Protein AF-A0A7X6A7A9-F1 (afdb_monomer_lite)

Structure (mmCIF, N/CA/C/O backbone):
data_AF-A0A7X6A7A9-F1
#
_entry.id   AF-A0A7X6A7A9-F1
#
loop_
_atom_site.group_PDB
_atom_site.id
_atom_site.type_symbol
_atom_site.label_atom_id
_atom_site.label_alt_id
_atom_site.label_comp_id
_atom_site.label_asym_id
_atom_site.label_entity_id
_atom_site.label_seq_id
_atom_site.pdbx_PDB_ins_code
_atom_site.Cartn_x
_atom_si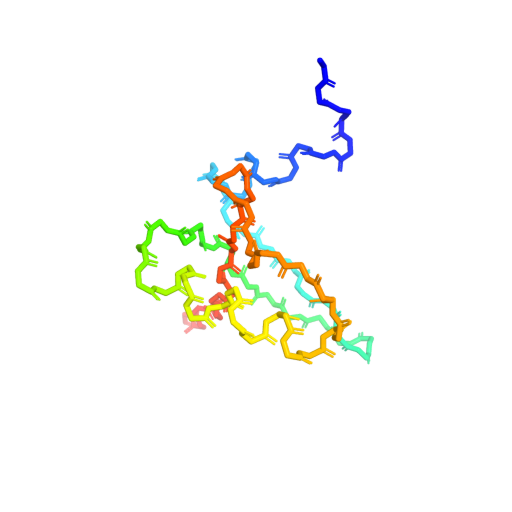te.Cartn_y
_atom_site.Cartn_z
_atom_site.occupancy
_atom_site.B_iso_or_equiv
_atom_site.auth_seq_id
_atom_site.auth_comp_id
_atom_site.auth_asym_id
_atom_site.auth_atom_id
_atom_site.pdbx_PDB_model_num
ATOM 1 N N . ASP A 1 1 ? -8.379 5.174 -20.274 1.00 59.31 1 ASP A N 1
ATOM 2 C CA . ASP A 1 1 ? -9.354 5.296 -19.171 1.00 59.31 1 ASP A CA 1
ATOM 3 C C . ASP A 1 1 ? -9.149 4.212 -18.127 1.00 59.31 1 ASP A C 1
ATOM 5 O O . ASP A 1 1 ? -9.300 3.035 -18.437 1.00 59.31 1 ASP A O 1
ATOM 9 N N . VAL A 1 2 ? -8.760 4.584 -16.905 1.00 60.59 2 VAL A N 1
ATOM 10 C CA . VAL A 1 2 ? -8.691 3.646 -15.773 1.00 60.59 2 VAL A CA 1
ATOM 11 C C . VAL A 1 2 ? -10.087 3.593 -15.141 1.00 60.59 2 VAL A C 1
ATOM 13 O O . VAL A 1 2 ? -10.587 4.642 -14.734 1.00 60.59 2 VAL A O 1
ATOM 16 N N . PRO A 1 3 ? -10.750 2.424 -15.070 1.00 69.81 3 PRO A N 1
ATOM 17 C CA . PRO A 1 3 ? -12.101 2.321 -14.522 1.00 69.81 3 PRO A CA 1
ATOM 18 C C . PRO A 1 3 ? -12.213 2.940 -13.122 1.00 69.81 3 PRO A C 1
ATOM 20 O O . PRO A 1 3 ? -11.289 2.801 -12.324 1.00 69.81 3 PRO A O 1
ATOM 23 N N . LEU A 1 4 ? -13.355 3.558 -12.794 1.00 62.31 4 LEU A N 1
ATOM 24 C CA . LEU A 1 4 ? -13.606 4.214 -11.493 1.00 62.31 4 LEU A CA 1
ATOM 25 C C . LEU A 1 4 ? -13.284 3.318 -10.280 1.00 62.31 4 LEU A C 1
ATOM 27 O O . LEU A 1 4 ? -12.790 3.791 -9.267 1.00 62.31 4 LEU A O 1
ATOM 31 N N . TRP A 1 5 ? -13.485 2.003 -10.400 1.00 66.31 5 TRP A N 1
ATOM 32 C CA . TRP A 1 5 ? -13.187 1.024 -9.346 1.00 66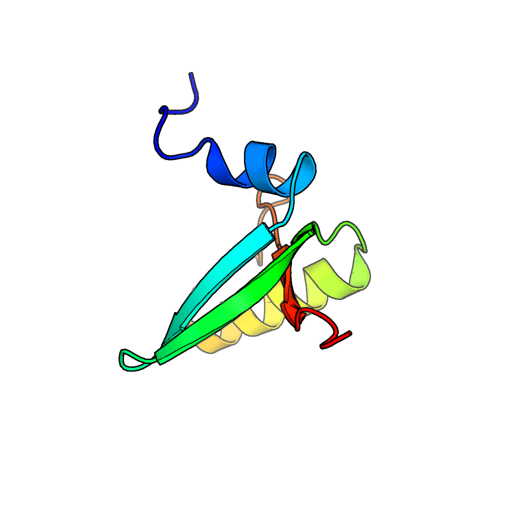.31 5 TRP A CA 1
ATOM 33 C C . TRP A 1 5 ? -11.687 0.723 -9.147 1.00 66.31 5 TRP A C 1
ATOM 35 O O . TRP A 1 5 ? -11.322 0.014 -8.212 1.00 66.31 5 TRP A O 1
ATOM 45 N N . LYS A 1 6 ? -10.807 1.249 -10.008 1.00 68.75 6 LYS A N 1
ATOM 46 C CA . LYS A 1 6 ? -9.340 1.142 -9.916 1.00 68.75 6 LYS A CA 1
ATOM 47 C C . LYS A 1 6 ? -8.666 2.469 -9.533 1.00 68.75 6 LYS A C 1
ATOM 49 O O . LYS A 1 6 ? -7.464 2.602 -9.731 1.00 68.75 6 LYS A O 1
ATOM 54 N N . GLN A 1 7 ? -9.411 3.440 -8.999 1.00 86.69 7 GLN A N 1
ATOM 55 C CA . GLN A 1 7 ? -8.860 4.741 -8.585 1.00 86.69 7 GLN A CA 1
ATOM 56 C C . GLN A 1 7 ? -8.206 4.716 -7.196 1.00 86.69 7 GLN A C 1
ATOM 58 O O . GLN A 1 7 ? -7.362 5.561 -6.909 1.00 86.69 7 GLN A O 1
ATOM 63 N N . TRP A 1 8 ? -8.501 3.700 -6.375 1.00 91.94 8 TRP A N 1
ATOM 64 C CA . TRP A 1 8 ? -7.984 3.588 -5.006 1.00 91.94 8 TRP A CA 1
ATOM 65 C C . TRP A 1 8 ? -6.459 3.760 -4.856 1.00 91.94 8 TRP A C 1
ATOM 67 O O . TRP A 1 8 ? -6.053 4.311 -3.836 1.00 91.94 8 TRP A O 1
ATOM 77 N N . PRO A 1 9 ? -5.577 3.347 -5.801 1.00 93.12 9 PRO A N 1
ATOM 78 C CA . PRO A 1 9 ? -4.143 3.587 -5.654 1.00 93.12 9 PRO A CA 1
ATOM 79 C C . PRO A 1 9 ? -3.808 5.080 -5.644 1.00 93.12 9 PRO A C 1
ATOM 81 O O . PRO A 1 9 ? -2.925 5.502 -4.904 1.00 93.12 9 PRO A O 1
ATOM 84 N N . HIS A 1 10 ? -4.517 5.882 -6.441 1.00 93.31 10 HIS A N 1
ATOM 85 C CA . HIS A 1 10 ? -4.355 7.333 -6.471 1.00 93.31 10 HIS A CA 1
ATOM 86 C C . HIS A 1 10 ? -4.918 7.965 -5.195 1.00 93.31 10 HIS A C 1
ATOM 88 O O . HIS A 1 10 ? -4.218 8.733 -4.540 1.00 93.31 10 HIS A O 1
ATOM 94 N N . GLU A 1 11 ? -6.117 7.550 -4.777 1.00 93.75 11 GLU A N 1
ATOM 95 C CA . GLU A 1 11 ? -6.734 7.991 -3.517 1.00 93.75 11 GLU A CA 1
ATOM 96 C C . GLU A 1 11 ? -5.834 7.681 -2.311 1.00 93.75 11 GLU A C 1
ATOM 98 O O . GLU A 1 11 ? -5.673 8.516 -1.433 1.00 93.75 11 GLU A O 1
ATOM 103 N N . ALA A 1 12 ? -5.179 6.517 -2.288 1.00 94.69 12 ALA A N 1
ATOM 104 C CA . ALA A 1 12 ? -4.262 6.121 -1.221 1.00 94.69 12 ALA A CA 1
ATOM 105 C C . ALA A 1 12 ? -2.969 6.955 -1.181 1.00 94.69 12 ALA A C 1
ATOM 107 O O . ALA A 1 12 ? -2.361 7.091 -0.118 1.00 94.69 12 ALA A O 1
ATOM 108 N N . VAL A 1 13 ? -2.526 7.493 -2.323 1.00 95.62 13 VAL A N 1
ATOM 109 C CA . VAL A 1 13 ? -1.394 8.433 -2.378 1.00 95.62 13 VAL A CA 1
ATOM 110 C C . VAL A 1 13 ? -1.805 9.799 -1.821 1.00 95.62 13 VAL A C 1
ATOM 112 O O . VAL A 1 13 ? -1.014 10.418 -1.110 1.00 95.62 13 VAL A O 1
ATOM 115 N N . GLU A 1 14 ? -3.032 10.246 -2.095 1.00 95.81 14 GLU A N 1
ATOM 116 C CA . GLU A 1 14 ? -3.580 11.500 -1.562 1.00 95.81 14 GLU A CA 1
ATOM 117 C C . GLU A 1 14 ? -3.894 11.401 -0.057 1.00 95.81 14 GLU A C 1
ATOM 119 O O . GLU A 1 14 ? -3.473 12.245 0.737 1.00 95.81 14 GLU A O 1
ATOM 124 N N . ASP A 1 15 ? -4.589 10.340 0.353 1.00 95.38 15 ASP A N 1
ATOM 125 C CA . ASP A 1 15 ? -4.952 10.022 1.730 1.00 95.38 15 ASP A CA 1
ATOM 126 C C . ASP A 1 15 ? -4.889 8.510 1.977 1.00 95.38 15 ASP A C 1
ATOM 128 O O . ASP A 1 15 ? -5.808 7.745 1.693 1.00 95.38 15 ASP A O 1
ATOM 132 N N . GLY A 1 16 ? -3.791 8.071 2.587 1.00 94.69 16 GLY A N 1
ATOM 133 C CA . GLY A 1 16 ? -3.544 6.653 2.836 1.00 94.69 16 GLY A CA 1
ATOM 134 C C . GLY A 1 16 ? -4.451 5.993 3.878 1.00 94.69 16 GLY A C 1
ATOM 135 O O . GLY A 1 16 ? -4.239 4.817 4.171 1.00 94.69 16 GLY A O 1
ATOM 136 N N . ARG A 1 17 ? -5.413 6.683 4.507 1.00 96.25 17 ARG A N 1
ATOM 137 C CA . ARG A 1 17 ? -6.301 6.046 5.497 1.00 96.25 17 ARG A CA 1
ATOM 138 C C . ARG A 1 17 ? -7.054 4.871 4.873 1.00 96.25 17 ARG A C 1
ATOM 140 O O . ARG A 1 17 ? -7.689 4.990 3.835 1.00 96.25 17 ARG A O 1
ATOM 147 N N . SER A 1 18 ? -6.997 3.718 5.531 1.00 95.12 18 SER A N 1
ATOM 148 C CA . SER A 1 18 ? -7.574 2.476 5.018 1.00 95.12 18 SER A CA 1
ATOM 149 C C . SER A 1 18 ? -8.106 1.595 6.142 1.00 95.12 18 SER A C 1
ATOM 151 O O . SER A 1 18 ? -7.744 1.744 7.311 1.00 95.12 18 SER A O 1
ATOM 153 N N . VAL A 1 19 ? -8.978 0.657 5.774 1.00 95.19 19 VAL A N 1
ATOM 154 C CA . VAL A 1 19 ? -9.446 -0.407 6.662 1.00 95.19 19 VAL A CA 1
ATOM 155 C C . VAL A 1 19 ? -9.115 -1.746 6.023 1.00 95.19 19 VAL A C 1
ATOM 157 O O . VAL A 1 19 ? -9.707 -2.123 5.012 1.00 95.19 19 VAL A O 1
ATOM 160 N N . LEU A 1 20 ? -8.195 -2.487 6.634 1.00 94.00 20 LEU A N 1
ATOM 161 C CA . LEU A 1 20 ? -7.919 -3.870 6.274 1.00 94.00 20 LEU A CA 1
ATOM 162 C C . LEU A 1 20 ? -8.923 -4.787 6.980 1.00 94.00 20 LEU A C 1
ATOM 164 O O . LEU A 1 20 ? -9.137 -4.679 8.188 1.00 94.00 20 LEU A O 1
ATOM 168 N N . ARG A 1 21 ? -9.521 -5.727 6.242 1.00 95.69 21 ARG A N 1
ATOM 169 C CA . ARG A 1 21 ? -10.392 -6.758 6.812 1.00 95.69 21 ARG A CA 1
ATOM 170 C C . ARG A 1 21 ? -9.787 -8.144 6.616 1.00 95.69 21 ARG A C 1
ATOM 172 O O . ARG A 1 21 ? -9.621 -8.577 5.483 1.00 95.69 21 ARG A O 1
ATOM 179 N N . VAL A 1 22 ? -9.527 -8.846 7.717 1.00 94.38 22 VAL A N 1
ATOM 180 C CA . VAL A 1 22 ? -9.030 -10.235 7.739 1.00 94.38 22 VAL A CA 1
A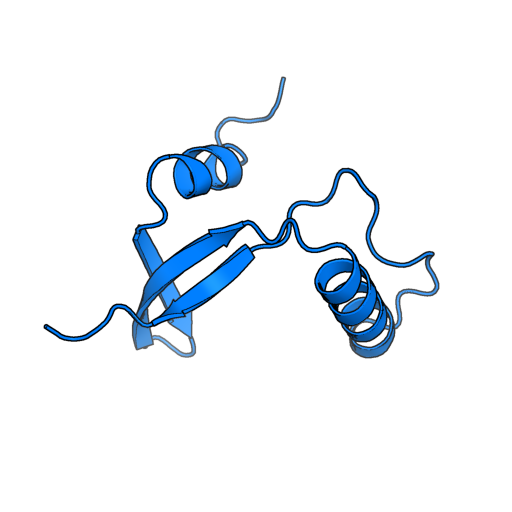TOM 181 C C . VAL A 1 22 ? -9.900 -11.029 8.705 1.00 94.38 22 VAL A C 1
ATOM 183 O O . VAL A 1 22 ? -10.149 -10.566 9.816 1.00 94.38 22 VAL A O 1
ATOM 186 N N . ASP A 1 23 ? -10.426 -12.174 8.269 1.00 95.62 23 ASP A N 1
ATOM 187 C CA . ASP A 1 23 ? -11.264 -13.071 9.084 1.00 95.62 23 ASP A CA 1
ATOM 188 C C . ASP A 1 23 ? -12.406 -12.359 9.833 1.00 95.62 23 ASP A C 1
ATOM 190 O O . ASP A 1 23 ? -12.687 -12.597 11.005 1.00 95.62 23 ASP A O 1
ATOM 194 N N . GLY A 1 24 ? -13.050 -11.403 9.155 1.00 94.81 24 GLY A N 1
ATOM 195 C CA . GLY A 1 24 ? -14.148 -10.603 9.710 1.00 94.81 24 GLY A CA 1
ATOM 196 C C . GLY A 1 24 ? -13.724 -9.493 10.681 1.00 94.81 24 GLY A C 1
ATOM 197 O O . GLY A 1 24 ? -14.554 -8.651 11.027 1.00 94.81 24 GLY A O 1
ATOM 198 N N . ARG A 1 25 ? -12.447 -9.423 11.069 1.00 95.69 25 ARG A N 1
ATOM 199 C CA . ARG A 1 25 ? -11.883 -8.355 11.906 1.00 95.69 25 ARG A CA 1
ATOM 200 C C . ARG A 1 25 ? -11.453 -7.175 11.046 1.00 95.69 25 ARG A C 1
ATOM 202 O O . ARG A 1 25 ? -10.953 -7.366 9.940 1.00 95.69 25 ARG A O 1
ATOM 209 N N . ARG A 1 26 ? -11.664 -5.958 11.552 1.00 95.44 26 ARG A N 1
ATOM 210 C CA . ARG A 1 26 ? -11.262 -4.705 10.897 1.00 95.44 26 ARG A CA 1
ATOM 211 C C . ARG A 1 26 ? -10.048 -4.121 11.607 1.00 95.44 26 ARG A C 1
ATOM 213 O O . ARG A 1 26 ? -10.049 -4.027 12.830 1.00 95.44 26 ARG A O 1
ATOM 220 N N . TYR A 1 27 ? -9.067 -3.705 10.821 1.00 93.75 27 TYR A N 1
ATOM 221 C CA . TYR A 1 27 ? -7.843 -3.058 11.266 1.00 93.75 27 TYR A CA 1
ATOM 222 C C . TYR A 1 27 ? -7.740 -1.711 10.565 1.00 93.75 27 TYR A C 1
ATOM 224 O O . TYR A 1 27 ? -7.770 -1.650 9.336 1.00 93.75 27 TYR A O 1
ATOM 232 N N . GLU A 1 28 ? -7.640 -0.635 11.336 1.00 95.31 28 GLU A N 1
ATOM 233 C CA . GLU A 1 28 ? -7.330 0.674 10.772 1.00 95.31 28 GLU A CA 1
ATOM 234 C C . GLU A 1 28 ? -5.847 0.730 10.410 1.00 95.31 28 GLU A C 1
ATOM 236 O O . GLU A 1 28 ? -4.970 0.485 11.244 1.00 95.31 28 GLU A O 1
ATOM 241 N N . THR A 1 29 ? -5.571 1.049 9.153 1.00 96.19 29 THR A N 1
ATOM 242 C CA . THR A 1 29 ? -4.225 1.051 8.584 1.00 96.19 29 THR A CA 1
ATOM 243 C C . THR A 1 29 ? -3.986 2.314 7.771 1.00 96.19 29 THR A C 1
ATOM 245 O O . THR A 1 29 ? -4.909 3.070 7.449 1.00 96.19 29 THR A O 1
ATOM 248 N N . ARG A 1 30 ? -2.728 2.538 7.399 1.00 96.56 30 ARG A N 1
ATOM 249 C CA . ARG A 1 30 ? -2.340 3.511 6.387 1.00 96.56 30 ARG A CA 1
ATOM 250 C C . ARG A 1 30 ? -1.655 2.801 5.224 1.00 96.56 30 ARG A C 1
ATOM 252 O O . ARG A 1 30 ? -0.697 2.066 5.435 1.00 96.56 30 ARG A O 1
ATOM 259 N N . LEU A 1 31 ? -2.144 3.019 4.010 1.00 96.88 31 LEU A N 1
ATOM 260 C CA . LEU A 1 31 ? -1.478 2.615 2.781 1.00 96.88 31 LEU A CA 1
ATOM 261 C C . LEU A 1 31 ? -0.354 3.606 2.486 1.00 96.88 31 LEU A C 1
ATOM 263 O O . LEU A 1 31 ? -0.571 4.816 2.464 1.00 96.88 31 LEU A O 1
ATOM 267 N N . VAL A 1 32 ? 0.848 3.084 2.268 1.00 96.12 32 VAL A N 1
ATOM 268 C CA . VAL A 1 32 ? 2.026 3.873 1.899 1.00 96.12 32 VAL A CA 1
ATOM 269 C C . VAL A 1 32 ? 2.615 3.278 0.634 1.00 96.12 32 VAL A C 1
ATOM 271 O O . VAL A 1 32 ? 3.010 2.111 0.627 1.00 96.12 32 VAL A O 1
ATOM 274 N N . ARG A 1 33 ? 2.658 4.060 -0.447 1.00 95.81 33 ARG A N 1
ATOM 275 C CA . ARG A 1 33 ? 3.239 3.606 -1.712 1.00 95.81 33 ARG A CA 1
ATOM 276 C C . ARG A 1 33 ? 4.725 3.300 -1.520 1.00 95.81 33 ARG A C 1
ATOM 278 O O . ARG A 1 33 ? 5.465 4.088 -0.937 1.00 95.81 33 ARG A O 1
ATOM 285 N N . VAL A 1 34 ? 5.152 2.145 -2.012 1.00 95.00 34 VAL A N 1
ATOM 286 C CA . VAL A 1 34 ? 6.548 1.712 -1.998 1.00 95.00 34 VAL A CA 1
ATOM 287 C C . VAL A 1 34 ? 7.220 2.173 -3.285 1.00 95.00 34 VAL A C 1
ATOM 289 O O . VAL A 1 34 ? 6.943 1.644 -4.364 1.00 95.00 34 VAL A O 1
ATOM 292 N N . GLU A 1 35 ? 8.124 3.139 -3.148 1.00 92.25 35 GLU A N 1
ATOM 293 C CA . GLU A 1 35 ? 8.955 3.649 -4.248 1.00 92.25 35 GLU A CA 1
ATOM 294 C C . GLU A 1 35 ? 10.412 3.165 -4.165 1.00 92.25 35 GLU A C 1
ATOM 296 O O . GLU A 1 35 ? 11.143 3.273 -5.143 1.00 92.25 35 GLU A O 1
ATOM 301 N N . ASP A 1 36 ? 10.821 2.568 -3.038 1.00 93.44 36 ASP A N 1
ATOM 302 C CA . ASP A 1 36 ? 12.166 2.012 -2.862 1.00 93.44 36 ASP A CA 1
ATOM 303 C C . ASP A 1 36 ? 12.413 0.818 -3.812 1.00 93.44 36 ASP A C 1
ATOM 305 O O . ASP A 1 36 ? 11.731 -0.208 -3.682 1.00 93.44 36 ASP A O 1
ATOM 309 N N . PRO A 1 37 ? 13.384 0.903 -4.742 1.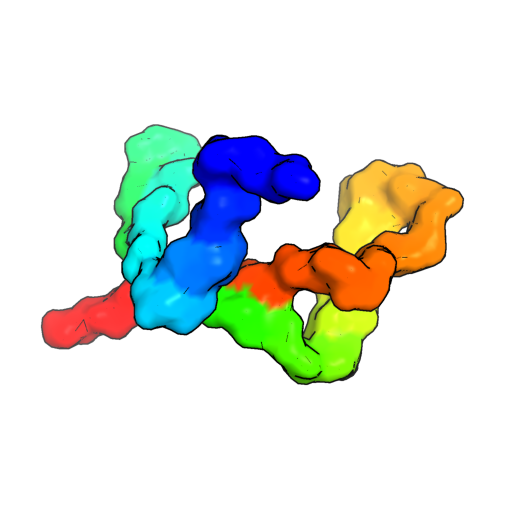00 90.88 37 PRO A N 1
ATOM 310 C CA . PRO A 1 37 ? 13.605 -0.138 -5.746 1.00 90.88 37 PRO A CA 1
ATOM 311 C C . PRO A 1 37 ? 13.988 -1.492 -5.141 1.00 90.88 37 PRO A C 1
ATOM 313 O O . PRO A 1 37 ? 13.502 -2.530 -5.590 1.00 90.88 37 PRO A O 1
ATOM 316 N N . SER A 1 38 ? 14.803 -1.488 -4.082 1.00 92.25 38 SER A N 1
ATOM 317 C CA . SER A 1 38 ? 15.280 -2.718 -3.442 1.00 92.25 38 SER A CA 1
ATOM 318 C C . SER A 1 38 ? 14.145 -3.483 -2.754 1.00 92.25 38 SER A C 1
ATOM 320 O O . SER A 1 38 ? 14.064 -4.712 -2.811 1.00 92.25 38 SER A O 1
ATOM 322 N N . LEU A 1 39 ? 13.210 -2.761 -2.133 1.00 91.31 39 LEU A N 1
ATOM 323 C CA . LEU A 1 39 ? 12.027 -3.339 -1.519 1.00 91.31 39 LEU A CA 1
ATOM 324 C C . LEU A 1 39 ? 11.054 -3.856 -2.581 1.00 91.31 39 LEU A C 1
ATOM 326 O O . LEU A 1 39 ? 10.467 -4.919 -2.381 1.00 91.31 39 LEU A O 1
ATOM 330 N N . ARG A 1 40 ? 10.907 -3.154 -3.711 1.00 91.56 40 ARG A N 1
ATOM 331 C CA . ARG A 1 40 ? 10.081 -3.614 -4.839 1.00 91.56 40 ARG A CA 1
ATOM 332 C C . ARG A 1 40 ? 10.587 -4.938 -5.408 1.00 91.56 40 ARG A C 1
ATOM 334 O O . ARG A 1 40 ? 9.788 -5.860 -5.550 1.00 91.56 40 ARG A O 1
ATOM 341 N N . GLU A 1 41 ? 11.890 -5.059 -5.655 1.00 89.69 41 GLU A N 1
ATOM 342 C CA . GLU A 1 41 ? 12.513 -6.295 -6.151 1.00 89.69 41 GLU A CA 1
ATOM 343 C C . GLU A 1 41 ? 12.283 -7.465 -5.184 1.00 89.69 41 GLU A C 1
ATOM 345 O O . GLU A 1 41 ? 11.794 -8.526 -5.577 1.00 89.69 41 GLU A O 1
ATOM 350 N N . ARG A 1 42 ? 12.537 -7.247 -3.886 1.00 90.56 42 ARG A N 1
ATOM 351 C CA . ARG A 1 42 ? 12.317 -8.264 -2.846 1.00 90.56 42 ARG A CA 1
ATOM 352 C C . ARG A 1 42 ? 10.861 -8.717 -2.763 1.00 90.56 42 ARG A C 1
ATOM 354 O O . ARG A 1 42 ? 10.601 -9.909 -2.621 1.00 90.56 42 ARG A O 1
ATOM 361 N N . VAL A 1 43 ? 9.908 -7.786 -2.836 1.00 89.81 43 VAL A N 1
ATOM 362 C CA . VAL A 1 43 ? 8.475 -8.121 -2.858 1.00 89.81 43 VAL A CA 1
ATOM 363 C C . VAL A 1 43 ? 8.123 -8.887 -4.133 1.00 89.81 43 VAL A C 1
ATOM 365 O O . VAL A 1 43 ? 7.384 -9.865 -4.053 1.00 89.81 43 VAL A O 1
ATOM 368 N N . GLY A 1 44 ? 8.677 -8.499 -5.283 1.00 87.31 44 GLY A N 1
ATOM 369 C CA . GLY A 1 44 ? 8.473 -9.201 -6.548 1.00 87.31 44 GLY A CA 1
ATOM 370 C C . GLY A 1 44 ? 8.929 -10.658 -6.499 1.00 87.31 44 GLY A C 1
ATOM 371 O O . GLY A 1 44 ? 8.162 -11.542 -6.877 1.00 87.31 44 GLY A O 1
ATOM 372 N N . ALA A 1 45 ? 10.113 -10.920 -5.942 1.00 87.50 45 ALA A N 1
ATOM 373 C CA . ALA A 1 45 ? 10.617 -12.279 -5.747 1.00 87.50 45 ALA A CA 1
ATOM 374 C C . ALA A 1 45 ? 9.689 -13.124 -4.850 1.00 87.50 45 ALA A C 1
ATOM 376 O O . ALA A 1 45 ? 9.341 -14.249 -5.207 1.00 87.50 45 ALA A O 1
ATOM 377 N N . LEU A 1 46 ? 9.219 -12.562 -3.728 1.00 88.56 46 LEU A N 1
ATOM 378 C CA . LEU A 1 46 ? 8.288 -13.244 -2.816 1.00 88.56 46 LEU A CA 1
ATOM 379 C C . LEU A 1 46 ? 6.931 -13.543 -3.469 1.00 88.56 46 LEU A C 1
ATOM 381 O O . LEU A 1 46 ? 6.326 -14.581 -3.204 1.00 88.56 46 LEU A O 1
ATOM 385 N N . VAL A 1 47 ? 6.422 -12.629 -4.300 1.00 85.06 47 VAL A N 1
ATOM 386 C CA . VAL A 1 47 ? 5.168 -12.832 -5.039 1.00 85.06 47 VAL A CA 1
ATOM 387 C C . VAL A 1 47 ? 5.327 -13.949 -6.070 1.00 85.06 47 VAL A C 1
ATOM 389 O O . VAL A 1 47 ? 4.458 -14.820 -6.136 1.00 85.06 47 VAL A O 1
ATOM 392 N N . ALA A 1 48 ? 6.429 -13.952 -6.827 1.00 83.81 48 ALA A N 1
ATOM 393 C CA . ALA A 1 48 ? 6.725 -14.989 -7.815 1.00 83.81 48 ALA A CA 1
ATOM 394 C C . ALA A 1 48 ? 6.827 -16.380 -7.165 1.00 83.81 48 ALA A C 1
ATOM 396 O O . ALA A 1 48 ? 6.204 -17.329 -7.642 1.00 83.81 48 ALA A O 1
ATOM 397 N N . GLU A 1 49 ? 7.523 -16.476 -6.026 1.00 84.44 49 GLU A N 1
ATOM 398 C CA . GLU A 1 49 ? 7.620 -17.702 -5.226 1.00 84.44 49 GLU A CA 1
ATOM 399 C C . GLU A 1 49 ? 6.241 -18.161 -4.727 1.00 84.44 49 GLU A C 1
ATOM 401 O O . GLU A 1 49 ? 5.833 -19.301 -4.953 1.00 84.44 49 GLU A O 1
ATOM 406 N N . LYS A 1 50 ? 5.489 -17.265 -4.076 1.00 80.50 50 LYS A N 1
ATOM 407 C CA . LYS A 1 50 ? 4.225 -17.605 -3.409 1.00 80.50 50 LYS A CA 1
ATOM 408 C C . LYS A 1 50 ? 3.125 -18.035 -4.376 1.00 80.50 50 LYS A C 1
ATOM 410 O O . LYS A 1 50 ? 2.303 -18.878 -4.021 1.00 80.50 50 LYS A O 1
ATOM 415 N N . TYR A 1 51 ? 3.068 -17.430 -5.558 1.00 77.12 51 TYR A N 1
ATOM 416 C CA . TYR A 1 51 ? 1.996 -17.685 -6.520 1.00 77.12 51 TYR A CA 1
ATOM 417 C C . TYR A 1 51 ? 2.410 -18.597 -7.675 1.00 77.12 51 TYR A C 1
ATOM 419 O O . TYR A 1 51 ? 1.618 -18.761 -8.601 1.00 77.12 51 TYR A O 1
ATOM 427 N N . ALA A 1 52 ? 3.605 -19.208 -7.616 1.00 64.56 52 ALA A N 1
ATOM 428 C CA . ALA A 1 52 ? 4.157 -20.075 -8.664 1.00 64.56 52 ALA A CA 1
ATOM 429 C C . ALA A 1 52 ? 3.963 -19.495 -10.080 1.00 64.56 52 ALA A C 1
ATOM 431 O O . ALA A 1 52 ? 3.766 -20.221 -11.057 1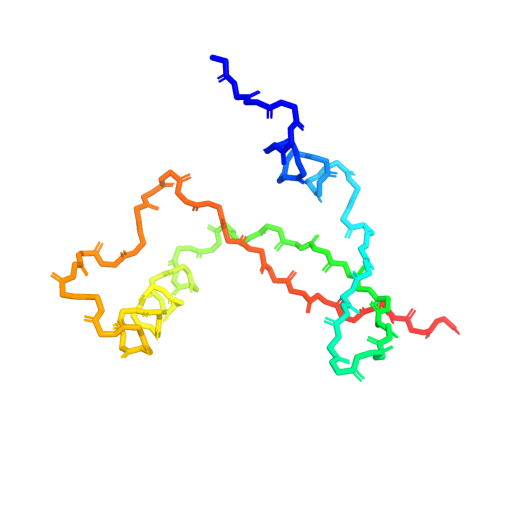.00 64.56 52 ALA A O 1
ATOM 432 N N . ALA A 1 53 ? 3.970 -18.165 -10.184 1.00 57.50 53 ALA A N 1
ATOM 433 C CA . ALA A 1 53 ? 3.862 -17.481 -11.451 1.00 57.50 53 ALA A CA 1
ATOM 434 C C . ALA A 1 53 ? 5.253 -17.564 -12.070 1.00 57.50 53 ALA A C 1
ATOM 436 O O . ALA A 1 53 ? 6.169 -16.881 -11.624 1.00 57.50 53 ALA A O 1
ATOM 437 N N . GLY A 1 54 ? 5.424 -18.442 -13.058 1.00 51.41 54 GLY A N 1
ATOM 438 C CA . GLY A 1 54 ? 6.642 -18.548 -13.863 1.00 51.41 54 GLY A CA 1
ATOM 439 C C . GLY A 1 54 ? 6.858 -17.324 -14.759 1.00 51.41 54 GLY A C 1
ATOM 440 O O . GLY A 1 54 ? 6.997 -17.480 -15.966 1.00 51.41 54 GLY A O 1
ATOM 441 N N . GLY A 1 55 ? 6.806 -16.121 -14.185 1.00 55.28 55 GLY A N 1
ATOM 442 C CA . GLY A 1 55 ? 6.901 -14.841 -14.872 1.00 55.28 55 GLY A CA 1
ATOM 443 C C . GLY A 1 55 ? 7.866 -13.880 -14.183 1.00 55.28 55 GLY A C 1
ATOM 444 O O . GLY A 1 55 ? 8.179 -14.010 -12.997 1.00 55.28 55 GLY A O 1
ATOM 445 N N . ASP A 1 56 ? 8.326 -12.918 -14.974 1.00 57.34 56 ASP A N 1
ATOM 446 C CA . ASP A 1 56 ? 9.402 -11.972 -14.692 1.00 57.34 56 ASP A CA 1
ATOM 447 C C . ASP A 1 56 ? 9.005 -10.944 -13.611 1.00 57.34 56 ASP A C 1
ATOM 449 O O . ASP A 1 56 ? 8.678 -9.802 -13.911 1.00 57.34 56 ASP A O 1
ATOM 453 N N . GLY A 1 57 ? 8.996 -11.337 -12.334 1.00 64.25 57 GLY A N 1
ATOM 454 C CA . GLY A 1 57 ? 8.793 -10.415 -11.207 1.00 64.25 57 GLY A CA 1
ATOM 455 C C . GLY A 1 57 ? 7.511 -9.562 -11.282 1.00 64.25 57 GLY A C 1
ATOM 456 O O . GLY A 1 57 ? 6.502 -9.955 -11.865 1.00 64.25 57 GLY A O 1
ATOM 457 N N . LEU A 1 58 ? 7.525 -8.393 -10.631 1.00 74.12 58 LEU A N 1
ATOM 458 C CA . LEU A 1 58 ? 6.464 -7.385 -10.752 1.00 74.12 58 LEU A CA 1
ATOM 459 C C . LEU A 1 58 ? 6.894 -6.341 -11.787 1.00 74.12 58 LEU A C 1
ATOM 461 O O . LEU A 1 58 ? 7.981 -5.786 -11.658 1.00 74.12 58 LEU A O 1
ATOM 465 N N . GLY A 1 59 ? 6.034 -6.046 -12.766 1.00 78.25 59 GLY A N 1
ATOM 466 C CA . GLY A 1 59 ? 6.287 -4.992 -13.752 1.00 78.25 59 GLY A CA 1
ATOM 467 C C . GLY A 1 59 ? 6.451 -3.603 -13.123 1.00 78.25 59 GLY A C 1
ATOM 468 O O . GLY A 1 59 ? 5.923 -3.316 -12.042 1.00 78.25 59 GLY A O 1
ATOM 469 N N . ASP A 1 60 ? 7.165 -2.716 -13.817 1.00 81.44 60 ASP A N 1
ATOM 470 C CA . ASP A 1 60 ? 7.434 -1.345 -13.357 1.00 81.44 60 ASP A CA 1
ATOM 471 C C . ASP A 1 60 ? 6.162 -0.497 -13.201 1.00 81.44 60 ASP A C 1
ATOM 473 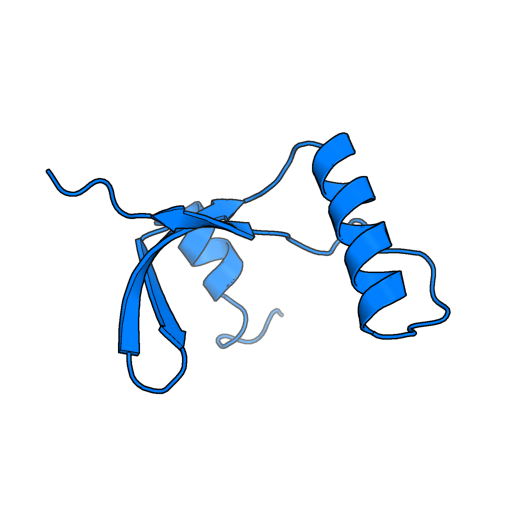O O . ASP A 1 60 ? 6.106 0.421 -12.380 1.00 81.44 60 ASP A O 1
ATOM 477 N N . ASP A 1 61 ? 5.108 -0.836 -13.938 1.00 85.62 61 ASP A N 1
ATOM 478 C CA . ASP A 1 61 ? 3.791 -0.209 -13.874 1.00 85.62 61 ASP A CA 1
ATOM 479 C C . ASP A 1 61 ? 2.961 -0.660 -12.658 1.00 85.62 61 ASP A C 1
ATOM 481 O O . ASP A 1 61 ? 1.941 -0.043 -12.335 1.00 85.62 61 ASP A O 1
ATOM 485 N N . VAL A 1 62 ? 3.410 -1.684 -11.923 1.00 87.75 62 VAL A N 1
ATOM 486 C CA . VAL A 1 62 ? 2.712 -2.188 -10.738 1.00 87.75 62 VAL A CA 1
ATOM 487 C C . VAL A 1 62 ? 3.026 -1.337 -9.510 1.00 87.75 62 VAL A C 1
ATOM 489 O O . VAL A 1 62 ? 4.175 -1.174 -9.078 1.00 87.75 62 VAL A O 1
ATOM 492 N N . TRP A 1 63 ? 1.972 -0.815 -8.887 1.00 91.50 63 TRP A N 1
ATOM 493 C CA . TRP A 1 63 ? 2.075 -0.065 -7.641 1.00 91.50 63 TRP A CA 1
ATOM 494 C C . TRP A 1 63 ? 2.006 -1.016 -6.450 1.00 91.50 63 TRP A C 1
ATOM 496 O O . TRP A 1 63 ? 1.091 -1.829 -6.338 1.00 91.50 63 TRP A O 1
ATOM 506 N N . ILE A 1 64 ? 2.970 -0.884 -5.542 1.00 93.38 64 ILE A N 1
ATOM 507 C CA . ILE A 1 64 ? 3.039 -1.663 -4.307 1.00 93.38 64 ILE A CA 1
ATOM 508 C C . ILE A 1 64 ? 2.752 -0.721 -3.145 1.00 93.38 64 ILE A C 1
ATOM 510 O O . ILE A 1 64 ? 3.264 0.397 -3.115 1.00 93.38 64 ILE A O 1
ATOM 514 N N . PHE A 1 65 ? 1.952 -1.176 -2.185 1.00 95.38 65 PHE A N 1
ATOM 515 C CA . PHE A 1 65 ? 1.634 -0.425 -0.977 1.00 95.38 65 PHE A CA 1
ATOM 516 C C . PHE A 1 65 ? 1.970 -1.244 0.262 1.00 95.38 65 PHE A C 1
ATOM 518 O O . PHE A 1 65 ? 1.597 -2.413 0.371 1.00 95.38 65 PHE A O 1
ATOM 525 N N . ARG A 1 66 ? 2.654 -0.611 1.212 1.00 95.44 66 ARG A N 1
ATOM 526 C CA . ARG A 1 66 ? 2.843 -1.118 2.568 1.00 95.44 66 ARG A CA 1
ATOM 527 C C . ARG A 1 66 ? 1.631 -0.735 3.416 1.00 95.44 66 ARG A C 1
ATOM 529 O O . ARG A 1 66 ? 1.116 0.374 3.291 1.00 95.44 66 ARG A O 1
ATOM 536 N N . LEU A 1 67 ? 1.192 -1.658 4.266 1.00 95.31 67 LEU A N 1
ATOM 537 C CA . LEU A 1 67 ? 0.153 -1.431 5.269 1.00 95.31 67 LEU A CA 1
ATOM 538 C C . LEU A 1 67 ? 0.820 -1.085 6.597 1.00 95.31 67 LEU A C 1
ATOM 540 O O . LEU A 1 67 ? 1.325 -1.971 7.284 1.00 95.31 67 LEU A O 1
ATOM 544 N N . ASP A 1 68 ? 0.804 0.192 6.954 1.00 95.00 68 ASP A N 1
ATOM 545 C CA . ASP A 1 68 ? 1.292 0.646 8.250 1.00 95.00 68 ASP A CA 1
ATOM 546 C C . ASP A 1 68 ? 0.149 0.627 9.273 1.00 95.00 68 ASP A C 1
ATOM 548 O O . ASP A 1 68 ? -0.978 1.017 8.947 1.00 95.00 68 ASP A O 1
ATOM 552 N N . PRO A 1 69 ? 0.391 0.183 10.519 1.00 91.56 69 PRO A N 1
ATOM 553 C CA . PRO A 1 69 ? -0.601 0.315 11.573 1.00 91.56 69 PRO A CA 1
ATOM 554 C C . PRO A 1 69 ? -0.874 1.798 11.828 1.00 91.56 69 PRO A C 1
ATOM 556 O O . PRO A 1 69 ? 0.041 2.627 11.831 1.00 91.56 69 PRO A O 1
ATOM 559 N N . ARG A 1 70 ? -2.135 2.149 12.090 1.00 82.88 70 ARG A N 1
ATOM 560 C CA . ARG A 1 70 ? -2.432 3.471 12.636 1.00 82.88 70 ARG A CA 1
ATOM 561 C C . ARG A 1 70 ? -1.799 3.541 14.027 1.00 82.88 70 ARG A C 1
ATOM 563 O O . ARG A 1 70 ? -2.171 2.759 14.900 1.00 82.88 70 ARG A O 1
ATOM 570 N N . ALA A 1 71 ? -0.836 4.447 14.226 1.00 66.31 71 ALA A N 1
ATOM 571 C CA . ALA A 1 71 ? -0.324 4.733 15.562 1.00 66.31 71 ALA A CA 1
ATOM 572 C C . ALA A 1 71 ? -1.530 5.038 16.460 1.00 66.31 71 ALA A C 1
ATOM 574 O O . ALA A 1 71 ? -2.311 5.947 16.167 1.00 66.31 71 ALA A O 1
ATOM 575 N N . SER A 1 72 ? -1.730 4.207 17.484 1.00 55.34 72 SER A N 1
ATOM 576 C CA . SER A 1 72 ? -2.712 4.497 18.521 1.00 55.34 72 SER A CA 1
ATOM 577 C C . SER A 1 72 ? -2.165 5.703 19.263 1.00 55.34 72 SER A C 1
ATOM 579 O O . SER A 1 72 ? -1.098 5.613 19.869 1.00 55.34 72 SER A O 1
ATOM 581 N N . SER A 1 73 ? -2.815 6.846 19.065 1.00 50.00 73 SER A N 1
ATOM 582 C CA . SER A 1 73 ? -2.485 8.060 19.798 1.00 50.00 73 SER A CA 1
ATOM 583 C C . SER A 1 73 ? -2.846 7.921 21.268 1.00 50.00 73 SER A C 1
ATOM 585 O O . SER A 1 73 ? -3.755 7.116 21.577 1.00 50.00 73 SER A O 1
#

Secondary structure (DSSP, 8-state):
---GGG-HHHHHHH--EEEEEETTEEEEEEEEE---HHHHHHHHHHHHHHHT--S-SS-TT---EEEEEPP--

Sequence (73 aa):
DVPLWKQWPHEAVEDGRSVLRVDGRRYETRLVRVEDPSLRERVGALVAEKYAAGGDGLGDDVWIFRLDPRASS

Foldseek 3Di:
DPDPVPCVVVVLCVFQFDWDDDPNDTFTWGWDWDPDPVVQQVVQVVVCVVVVPPDDGDDPPDIDTDTHHDPPD

pLDDT: mean 85.01, std 13.58, range [50.0, 96.88]

Radius of gyration: 14.22 Å; chains: 1; bounding box: 29×32×39 Å